Protein AF-A0A8T3YE04-F1 (afdb_monomer_lite)

Foldseek 3Di:
DFEDQFQVVQLVVVCVQVQVDLQVADPPDGDRDGDDSVNSVVLCALAHVDVGGYLVSLQSSVVVCCVVPVDPDDDDDDDPRDPDPVRSVNRVCSVPPPRPVPNVVPD

pLDDT: mean 92.93, std 6.72, range [53.25, 98.31]

Secondary structure (DSSP, 8-state):
-EE-SSHHHHHHHHHHHHHHHHHH-BTTTB------HHHHHHHHSTTSS--EE-HHHHHHHHHHHHHHHT-S-------SS---HHHHHHHHHIIIIIIHHHHHTT-

Sequence (107 aa):
GHLADDGQAAKDEYYEMYAGQMRKGLRNRFPPHEITRPAFDHEAGPHGAIFAGDAKAAIAKILYQKKLLGLDRIMLQLDWIGLPYRKLKRSVEILGMEVAPAVRNGA

Structure (mmCIF, N/CA/C/O backbone):
data_AF-A0A8T3YE04-F1
#
_entry.id   AF-A0A8T3YE04-F1
#
loop_
_atom_site.group_PDB
_atom_site.id
_atom_site.type_symbol
_atom_site.label_atom_id
_atom_site.label_alt_id
_atom_site.label_comp_id
_atom_site.label_asym_id
_atom_site.label_entity_id
_atom_site.label_seq_id
_atom_site.pdbx_PDB_ins_code
_atom_site.Cartn_x
_atom_site.Cartn_y
_atom_site.Cartn_z
_atom_site.occupancy
_atom_site.B_iso_or_equiv
_atom_site.auth_seq_id
_atom_site.auth_comp_id
_atom_site.auth_asym_id
_atom_site.auth_atom_id
_atom_site.pdbx_PDB_model_num
ATOM 1 N N . GLY A 1 1 ? 1.211 -6.549 -2.433 1.00 92.69 1 GLY A N 1
ATOM 2 C CA . GLY A 1 1 ? 1.533 -5.426 -1.543 1.00 92.69 1 GLY A CA 1
ATOM 3 C C . GLY A 1 1 ? 2.708 -5.774 -0.661 1.00 92.69 1 GLY A C 1
ATOM 4 O O . GLY A 1 1 ? 3.038 -6.953 -0.544 1.00 92.69 1 GLY A O 1
ATOM 5 N N . HIS A 1 2 ? 3.315 -4.755 -0.064 1.00 95.94 2 HIS A N 1
ATOM 6 C CA . HIS A 1 2 ? 4.458 -4.860 0.845 1.00 95.94 2 HIS A CA 1
ATOM 7 C C . HIS A 1 2 ? 4.356 -3.763 1.904 1.00 95.94 2 HIS A C 1
ATOM 9 O O . HIS A 1 2 ? 4.257 -2.589 1.560 1.00 95.94 2 HIS A O 1
ATOM 15 N N . LEU A 1 3 ? 4.336 -4.142 3.178 1.00 97.12 3 LEU A N 1
ATOM 16 C CA . LEU A 1 3 ? 4.349 -3.194 4.290 1.00 97.12 3 LEU A CA 1
ATOM 17 C C . LEU A 1 3 ? 5.661 -3.327 5.059 1.00 97.12 3 LEU A C 1
ATOM 19 O O . LEU A 1 3 ? 6.092 -4.449 5.345 1.00 97.12 3 LEU A O 1
ATOM 23 N N . ALA A 1 4 ? 6.270 -2.200 5.408 1.00 97.38 4 ALA A N 1
ATOM 24 C CA . ALA A 1 4 ? 7.482 -2.150 6.219 1.00 97.38 4 ALA A CA 1
ATOM 25 C C . ALA A 1 4 ? 7.452 -0.947 7.169 1.00 97.38 4 ALA A C 1
ATOM 27 O O . ALA A 1 4 ? 6.599 -0.073 7.043 1.00 97.38 4 ALA A O 1
ATOM 28 N N . ASP A 1 5 ? 8.390 -0.914 8.112 1.00 97.88 5 ASP A N 1
ATOM 29 C CA . ASP A 1 5 ? 8.507 0.169 9.095 1.00 97.88 5 ASP A CA 1
ATOM 30 C C . ASP A 1 5 ? 8.845 1.516 8.440 1.00 97.88 5 ASP A C 1
ATOM 32 O O . ASP A 1 5 ? 8.334 2.558 8.840 1.00 97.88 5 ASP A O 1
ATOM 36 N N . ASP A 1 6 ? 9.664 1.479 7.387 1.00 97.94 6 ASP A N 1
ATOM 37 C CA . ASP A 1 6 ? 9.916 2.611 6.504 1.00 97.94 6 ASP A CA 1
ATOM 38 C C . ASP A 1 6 ? 9.056 2.469 5.241 1.00 97.94 6 ASP A C 1
ATOM 40 O O . ASP A 1 6 ? 9.250 1.573 4.410 1.00 97.94 6 ASP A O 1
ATOM 44 N N . GLY A 1 7 ? 8.088 3.374 5.094 1.00 96.94 7 GLY A N 1
ATOM 45 C CA . GLY A 1 7 ? 7.161 3.355 3.971 1.00 96.94 7 GLY A CA 1
ATOM 46 C C . GLY A 1 7 ? 7.803 3.680 2.623 1.00 96.94 7 GLY A C 1
ATOM 47 O O . GLY A 1 7 ? 7.305 3.211 1.597 1.00 96.94 7 GLY A O 1
ATOM 48 N N . GLN A 1 8 ? 8.892 4.451 2.593 1.00 97.06 8 GLN A N 1
ATOM 49 C CA . GLN A 1 8 ? 9.617 4.727 1.356 1.00 97.06 8 GLN A CA 1
ATOM 50 C C . GLN A 1 8 ? 10.415 3.493 0.932 1.00 97.06 8 GLN A C 1
ATOM 52 O O . GLN A 1 8 ? 10.286 3.055 -0.212 1.00 97.06 8 GLN A O 1
ATOM 57 N N . ALA A 1 9 ? 11.115 2.857 1.875 1.00 95.56 9 ALA A N 1
ATOM 58 C CA . ALA A 1 9 ? 11.808 1.598 1.615 1.00 95.56 9 ALA A CA 1
ATOM 59 C C . ALA A 1 9 ? 10.836 0.507 1.129 1.00 95.56 9 ALA A C 1
ATOM 61 O O . ALA A 1 9 ? 11.123 -0.192 0.159 1.00 95.56 9 ALA A O 1
ATOM 62 N N . ALA A 1 10 ? 9.640 0.402 1.726 1.00 95.94 10 ALA A N 1
ATOM 63 C CA . ALA A 1 10 ? 8.610 -0.534 1.269 1.00 95.94 10 ALA A CA 1
ATOM 64 C C . ALA A 1 10 ? 8.227 -0.317 -0.208 1.00 95.94 10 ALA A C 1
ATOM 66 O O . ALA A 1 10 ? 8.037 -1.278 -0.956 1.00 95.94 10 ALA A O 1
ATOM 67 N N . LYS A 1 11 ? 8.111 0.942 -0.645 1.00 96.50 11 LYS A N 1
ATOM 68 C CA . LYS A 1 11 ? 7.786 1.285 -2.037 1.00 96.50 11 LYS A CA 1
ATOM 69 C C . LYS A 1 11 ? 8.933 0.974 -2.984 1.00 96.50 11 LYS A C 1
ATOM 71 O O . LYS A 1 11 ? 8.682 0.382 -4.030 1.00 96.50 11 LYS A O 1
ATOM 76 N N . ASP A 1 12 ? 10.157 1.341 -2.617 1.00 95.31 12 ASP A N 1
ATOM 77 C CA . ASP A 1 12 ? 11.348 1.111 -3.438 1.00 95.31 12 ASP A CA 1
ATOM 78 C C . ASP A 1 12 ? 11.552 -0.388 -3.690 1.00 95.31 12 ASP A C 1
ATOM 80 O O . ASP A 1 12 ? 11.622 -0.832 -4.837 1.00 95.31 12 ASP A O 1
ATOM 84 N N . GLU A 1 13 ? 11.518 -1.183 -2.621 1.00 92.62 13 GLU A N 1
ATOM 85 C CA . GLU A 1 13 ? 11.667 -2.637 -2.681 1.00 92.62 13 GLU A CA 1
ATOM 86 C C . GLU A 1 13 ? 10.554 -3.302 -3.497 1.00 92.62 13 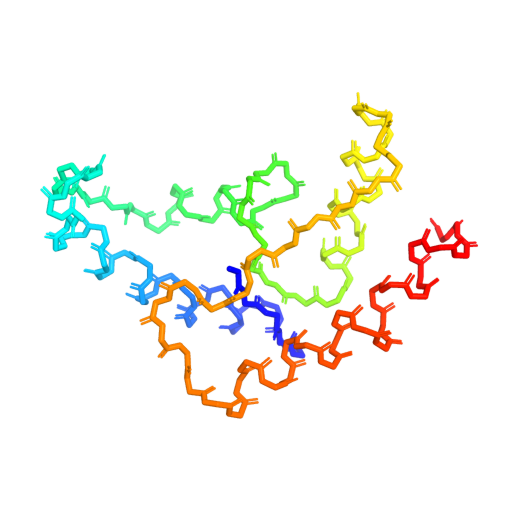GLU A C 1
ATOM 88 O O . GLU A 1 13 ? 10.803 -4.210 -4.294 1.00 92.62 13 GLU A O 1
ATOM 93 N N . TYR A 1 14 ? 9.306 -2.861 -3.307 1.00 94.56 14 TYR A N 1
ATOM 94 C CA . TYR A 1 14 ? 8.178 -3.440 -4.025 1.00 94.56 14 TYR A CA 1
ATOM 95 C C . TYR A 1 14 ? 8.177 -3.037 -5.503 1.00 94.56 14 TYR A C 1
ATOM 97 O O . TYR A 1 14 ? 7.830 -3.869 -6.341 1.00 94.56 14 TYR A O 1
ATOM 105 N N . TYR A 1 15 ? 8.597 -1.813 -5.844 1.00 94.69 15 TYR A N 1
ATOM 106 C CA . TYR A 1 15 ? 8.680 -1.341 -7.227 1.00 94.69 15 TYR A CA 1
ATOM 107 C C . TYR A 1 15 ? 9.648 -2.178 -8.059 1.00 94.69 15 TYR A C 1
ATOM 109 O O . TYR A 1 15 ? 9.267 -2.636 -9.137 1.00 94.69 15 TYR A O 1
ATOM 117 N N . GLU A 1 16 ? 10.870 -2.410 -7.570 1.00 90.50 16 GLU A N 1
ATOM 118 C CA . GLU A 1 16 ? 11.882 -3.172 -8.313 1.00 90.50 16 GLU A CA 1
ATOM 119 C C . GLU A 1 16 ? 11.367 -4.563 -8.691 1.00 90.50 16 GLU A C 1
ATOM 121 O O . GLU A 1 16 ? 11.436 -4.988 -9.850 1.00 90.50 16 GLU A O 1
ATOM 126 N N . MET A 1 17 ? 10.767 -5.243 -7.716 1.00 89.38 17 MET A N 1
ATOM 127 C CA . MET A 1 17 ? 10.173 -6.559 -7.903 1.00 89.38 17 MET A CA 1
ATOM 128 C C . MET A 1 17 ? 8.956 -6.492 -8.839 1.00 89.38 17 MET A C 1
ATOM 130 O O . MET A 1 17 ? 8.842 -7.292 -9.770 1.00 89.38 17 MET A O 1
ATOM 134 N N . TYR A 1 18 ? 8.056 -5.528 -8.635 1.00 91.38 18 TYR A N 1
ATOM 135 C CA . TYR A 1 18 ? 6.803 -5.405 -9.384 1.00 91.38 18 TYR A CA 1
ATOM 136 C C . TYR A 1 18 ? 7.043 -5.078 -10.855 1.00 91.38 18 TYR A C 1
ATOM 138 O O . TYR A 1 18 ? 6.557 -5.792 -11.735 1.00 91.38 18 TYR A O 1
ATOM 146 N N . ALA A 1 19 ? 7.850 -4.055 -11.133 1.00 92.19 19 ALA A N 1
ATOM 147 C CA . ALA A 1 19 ? 8.220 -3.678 -12.490 1.00 92.19 19 ALA A CA 1
ATOM 148 C C . ALA A 1 19 ? 8.989 -4.810 -13.186 1.00 92.19 19 ALA A C 1
ATOM 150 O O . ALA A 1 19 ? 8.737 -5.098 -14.356 1.00 92.19 19 ALA A O 1
ATOM 151 N N . GLY A 1 20 ? 9.873 -5.511 -12.464 1.00 90.94 20 GLY A N 1
ATOM 152 C CA . GLY A 1 20 ? 10.573 -6.688 -12.976 1.00 90.94 20 GLY A CA 1
ATOM 153 C C . GLY A 1 20 ? 9.627 -7.802 -13.434 1.00 90.94 20 GLY A C 1
ATOM 154 O O . GLY A 1 20 ? 9.836 -8.385 -14.498 1.00 90.94 20 GLY A O 1
ATOM 155 N N . GLN A 1 21 ? 8.558 -8.078 -12.682 1.00 89.69 21 GLN A N 1
ATOM 156 C CA . GLN A 1 21 ? 7.564 -9.078 -13.085 1.00 89.69 21 GLN A CA 1
ATOM 157 C C 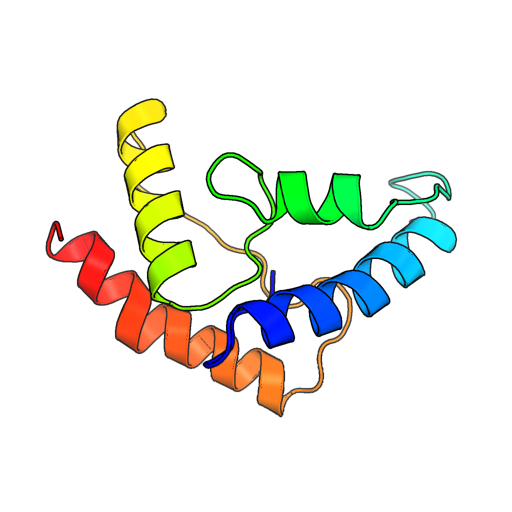. GLN A 1 21 ? 6.659 -8.601 -14.221 1.00 89.69 21 GLN A C 1
ATOM 159 O O . GLN A 1 21 ? 6.354 -9.393 -15.109 1.00 89.69 21 GLN A O 1
ATOM 164 N N . MET A 1 22 ? 6.261 -7.326 -14.248 1.00 91.25 22 MET A N 1
ATOM 165 C CA . MET A 1 22 ? 5.463 -6.773 -15.357 1.00 91.25 22 MET A CA 1
ATOM 166 C C . MET A 1 22 ? 6.226 -6.772 -16.676 1.00 91.25 22 MET A C 1
ATOM 168 O O . MET A 1 22 ? 5.656 -7.151 -17.698 1.00 91.25 22 MET A O 1
ATOM 172 N N . ARG A 1 23 ? 7.540 -6.521 -16.646 1.00 92.50 23 ARG A N 1
ATOM 173 C CA . ARG A 1 23 ? 8.411 -6.668 -17.823 1.00 92.50 23 ARG A CA 1
ATOM 174 C C . ARG A 1 23 ? 8.507 -8.102 -18.337 1.00 92.50 23 ARG A C 1
ATOM 176 O O . ARG A 1 23 ? 8.679 -8.295 -19.532 1.00 92.50 23 ARG A O 1
ATOM 183 N N . LYS A 1 24 ? 8.408 -9.112 -17.469 1.00 89.44 24 LYS A N 1
ATOM 184 C CA . LYS A 1 24 ? 8.363 -10.525 -17.896 1.00 89.44 24 LYS A CA 1
ATOM 185 C C . LYS A 1 24 ? 6.988 -10.922 -18.436 1.00 89.44 24 LYS A C 1
ATOM 187 O O . LYS A 1 24 ? 6.886 -11.881 -19.196 1.00 89.44 24 LYS A O 1
ATOM 192 N N . GLY A 1 25 ? 5.945 -10.195 -18.040 1.00 86.50 25 GLY A N 1
ATOM 193 C CA . GLY A 1 25 ? 4.561 -10.572 -18.279 1.00 86.50 25 GLY A CA 1
ATOM 194 C C . GLY A 1 25 ? 4.138 -11.790 -17.456 1.00 86.50 25 GLY A C 1
ATOM 195 O O . GLY A 1 25 ? 4.934 -12.492 -16.830 1.00 86.50 25 GLY A O 1
ATOM 196 N N . LEU A 1 26 ? 2.837 -12.055 -17.464 1.00 82.75 26 LEU A N 1
ATOM 197 C CA . LEU A 1 26 ? 2.241 -13.237 -16.857 1.00 82.75 26 LEU A CA 1
ATOM 198 C C . LEU A 1 26 ? 1.627 -14.061 -17.972 1.00 82.75 26 LEU A C 1
ATOM 200 O O . LEU A 1 26 ? 0.607 -13.664 -18.530 1.00 82.75 26 LEU A O 1
ATOM 204 N N . ARG A 1 27 ? 2.251 -15.211 -18.256 1.00 75.81 27 ARG A N 1
ATOM 205 C CA . ARG A 1 27 ? 1.999 -16.097 -19.407 1.00 75.81 27 ARG A CA 1
ATOM 206 C C . ARG A 1 27 ? 0.537 -16.164 -19.876 1.00 75.81 27 ARG A C 1
ATOM 208 O O . ARG A 1 27 ? 0.298 -16.093 -21.071 1.00 75.81 27 ARG A O 1
ATOM 215 N N . ASN A 1 28 ? -0.420 -16.277 -18.949 1.00 78.00 28 ASN A N 1
ATOM 216 C CA . ASN A 1 28 ? -1.850 -16.441 -19.252 1.00 78.00 28 ASN A CA 1
ATOM 217 C C . ASN A 1 28 ? -2.740 -15.298 -18.722 1.00 78.00 28 ASN A C 1
ATOM 219 O O . ASN A 1 28 ? -3.944 -15.494 -18.574 1.00 78.00 28 ASN A O 1
ATOM 223 N N . ARG A 1 29 ? -2.176 -14.146 -18.338 1.00 78.31 29 ARG A N 1
ATOM 224 C CA . ARG A 1 29 ? -2.948 -13.085 -17.666 1.00 78.31 29 ARG A CA 1
ATOM 225 C C . ARG A 1 29 ? -2.662 -11.682 -18.180 1.00 78.31 29 ARG A C 1
ATOM 227 O O . ARG A 1 29 ? -3.610 -10.950 -18.426 1.00 78.31 29 ARG A O 1
ATOM 234 N N . PHE A 1 30 ? -1.391 -11.321 -18.359 1.00 81.25 30 PHE A N 1
ATOM 235 C CA . PHE A 1 30 ? -1.008 -9.983 -18.814 1.00 81.25 30 PHE A CA 1
ATOM 236 C C . PHE A 1 30 ? 0.202 -10.056 -19.747 1.00 81.25 30 PHE A C 1
ATOM 238 O O . PHE A 1 30 ? 1.182 -10.725 -19.395 1.00 81.25 30 PHE A O 1
ATOM 245 N N . PRO A 1 31 ? 0.176 -9.365 -20.901 1.00 89.88 31 PRO A N 1
ATOM 246 C CA . PRO A 1 31 ? 1.357 -9.254 -21.740 1.00 89.88 31 PRO A CA 1
ATOM 247 C C . PRO A 1 31 ? 2.468 -8.480 -21.004 1.00 89.88 31 PRO A C 1
ATOM 249 O O . PRO A 1 31 ? 2.170 -7.653 -20.130 1.00 89.88 31 PRO A O 1
ATOM 252 N N . PRO A 1 32 ? 3.742 -8.732 -21.348 1.00 92.19 32 PRO A N 1
ATOM 253 C CA . PRO A 1 32 ? 4.862 -7.912 -20.905 1.00 92.19 32 PRO A CA 1
ATOM 254 C C . PRO A 1 32 ? 4.604 -6.424 -21.145 1.00 92.19 32 PRO A C 1
ATOM 256 O O . PRO A 1 32 ? 4.236 -6.031 -22.251 1.00 92.19 32 PRO A O 1
ATOM 259 N N . HIS A 1 33 ? 4.803 -5.597 -20.125 1.00 90.62 33 HIS A N 1
ATOM 260 C CA . HIS A 1 33 ? 4.737 -4.144 -20.260 1.00 90.62 33 HIS A CA 1
ATOM 261 C C . HIS A 1 33 ? 5.615 -3.465 -19.211 1.00 90.62 33 HIS A C 1
ATOM 263 O O . HIS A 1 33 ? 5.928 -4.029 -18.159 1.00 90.62 33 HIS A O 1
ATOM 269 N N . GLU A 1 34 ? 6.039 -2.244 -19.517 1.00 93.88 34 GLU A N 1
ATOM 270 C CA . GLU A 1 34 ? 6.844 -1.445 -18.607 1.00 93.88 34 GLU A CA 1
ATOM 271 C C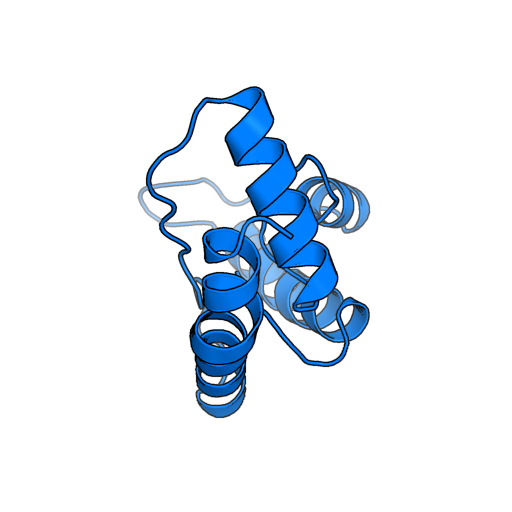 . GLU A 1 34 ? 5.959 -0.654 -17.643 1.00 93.88 34 GLU A C 1
ATOM 273 O O . GLU A 1 34 ? 5.009 0.016 -18.045 1.00 93.88 34 GLU A O 1
ATOM 278 N N . ILE A 1 35 ? 6.305 -0.718 -16.359 1.00 94.50 35 ILE A N 1
ATOM 279 C CA . ILE A 1 35 ? 5.736 0.137 -15.323 1.00 94.50 35 ILE A CA 1
ATOM 280 C C . ILE A 1 35 ? 6.796 1.164 -14.965 1.00 94.50 35 ILE A C 1
ATOM 282 O O . ILE A 1 35 ? 7.855 0.809 -14.447 1.00 94.50 35 ILE A O 1
ATOM 286 N N . THR A 1 36 ? 6.516 2.433 -15.249 1.00 96.62 36 THR A N 1
ATOM 287 C CA . THR A 1 36 ? 7.406 3.523 -14.854 1.00 96.62 36 THR A CA 1
ATOM 288 C C . THR A 1 36 ? 7.308 3.762 -13.352 1.00 96.62 36 THR A C 1
ATOM 290 O O . THR A 1 36 ? 6.271 3.515 -12.726 1.00 96.62 36 THR A O 1
ATOM 293 N N . ARG A 1 37 ? 8.382 4.292 -12.764 1.00 96.31 37 ARG A N 1
ATOM 294 C CA . ARG A 1 37 ? 8.410 4.622 -11.339 1.00 96.31 37 ARG A CA 1
ATOM 295 C C . ARG A 1 37 ? 7.282 5.587 -10.931 1.00 96.31 37 ARG A C 1
ATOM 297 O O . ARG A 1 37 ? 6.572 5.258 -9.986 1.00 96.31 37 ARG A O 1
ATOM 304 N N . PRO A 1 38 ? 7.015 6.690 -11.662 1.00 98.00 38 PRO A N 1
ATOM 305 C CA . PRO A 1 38 ? 5.908 7.585 -11.324 1.00 98.00 38 PRO A CA 1
ATOM 306 C C . PRO A 1 38 ? 4.527 6.922 -11.404 1.00 98.00 38 PRO A C 1
ATOM 308 O O . PRO A 1 38 ? 3.669 7.207 -10.572 1.00 98.00 38 PRO A O 1
ATOM 311 N N . ALA A 1 39 ? 4.302 6.023 -12.372 1.00 96.94 39 ALA A N 1
ATOM 312 C CA . ALA A 1 39 ? 3.038 5.292 -12.471 1.00 96.94 39 ALA A CA 1
ATOM 313 C C . ALA A 1 39 ? 2.841 4.360 -11.267 1.00 96.94 39 ALA A C 1
ATOM 315 O O . ALA A 1 39 ? 1.765 4.319 -10.676 1.00 96.94 39 ALA A O 1
ATOM 316 N N . PHE A 1 40 ? 3.900 3.661 -10.854 1.00 96.88 40 PHE A N 1
ATOM 317 C CA . PHE A 1 40 ? 3.871 2.867 -9.631 1.00 96.88 40 PHE A CA 1
ATOM 318 C C . PHE A 1 40 ? 3.634 3.728 -8.385 1.00 96.88 40 PHE A C 1
ATOM 320 O O . PHE A 1 40 ? 2.803 3.367 -7.557 1.00 96.88 40 PHE A O 1
ATOM 327 N N . ASP A 1 41 ? 4.331 4.857 -8.242 1.00 97.38 41 ASP A N 1
ATOM 328 C CA . ASP A 1 41 ? 4.188 5.733 -7.074 1.00 97.38 41 ASP A CA 1
ATOM 329 C C . ASP A 1 41 ? 2.779 6.335 -6.982 1.00 97.38 41 ASP A C 1
ATOM 331 O O . ASP A 1 41 ? 2.256 6.493 -5.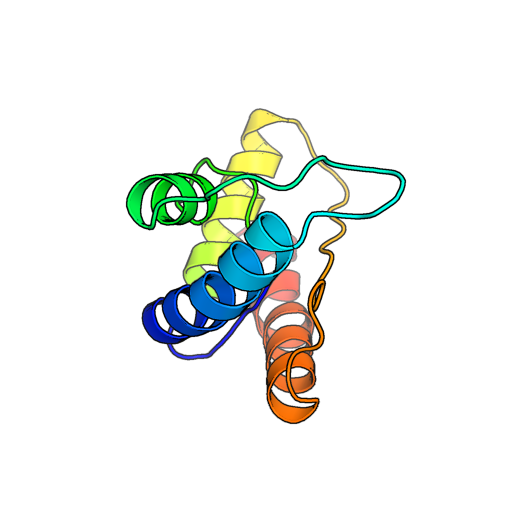878 1.00 97.38 41 ASP A O 1
ATOM 335 N N . HIS A 1 42 ? 2.138 6.613 -8.122 1.00 97.75 42 HIS A N 1
ATOM 336 C CA . HIS A 1 42 ? 0.726 6.992 -8.177 1.00 97.75 42 HIS A CA 1
ATOM 337 C C . HIS A 1 42 ? -0.162 5.879 -7.602 1.00 97.75 42 HIS A C 1
ATOM 339 O O . HIS A 1 42 ? -0.965 6.126 -6.700 1.00 97.75 42 HIS A O 1
ATOM 345 N N . GLU A 1 43 ? 0.022 4.639 -8.065 1.00 96.69 43 GLU A N 1
ATOM 346 C CA . GLU A 1 43 ? -0.743 3.479 -7.596 1.00 96.69 43 GLU A CA 1
ATOM 347 C C . GLU A 1 43 ? -0.469 3.130 -6.121 1.00 96.69 43 GLU A C 1
ATOM 349 O O . GLU A 1 43 ? -1.367 2.721 -5.378 1.00 96.69 43 GLU A O 1
ATOM 354 N N . ALA A 1 44 ? 0.767 3.321 -5.662 1.00 96.88 44 ALA A N 1
ATOM 355 C CA . ALA A 1 44 ? 1.166 3.169 -4.265 1.00 96.88 44 ALA A CA 1
ATOM 356 C C . ALA A 1 44 ? 0.757 4.376 -3.396 1.00 96.88 44 ALA A C 1
ATOM 358 O O . ALA A 1 44 ? 0.799 4.304 -2.166 1.00 96.88 44 ALA A O 1
ATOM 359 N N . GLY A 1 45 ? 0.334 5.481 -4.013 1.00 97.12 45 GLY A N 1
ATOM 360 C CA . GLY A 1 45 ? -0.123 6.701 -3.356 1.00 97.12 45 GLY A CA 1
ATOM 361 C C . GLY A 1 45 ? -1.512 6.565 -2.722 1.00 97.12 45 GLY A C 1
ATOM 362 O O . GLY A 1 45 ? -2.175 5.549 -2.912 1.00 97.12 45 GLY A O 1
ATOM 363 N N . PRO A 1 46 ? -1.995 7.575 -1.975 1.00 96.44 46 PRO A N 1
ATOM 364 C CA . PRO A 1 46 ? -3.203 7.488 -1.140 1.00 96.44 46 PRO A CA 1
ATOM 365 C C . PRO A 1 46 ? -4.484 7.011 -1.842 1.00 96.44 46 PRO A C 1
ATOM 367 O O . PRO A 1 46 ? -5.343 6.417 -1.194 1.00 96.44 46 PRO A O 1
ATOM 370 N N . HIS A 1 47 ? -4.602 7.239 -3.151 1.00 95.75 47 HIS A N 1
ATOM 371 C CA . HIS A 1 47 ? -5.807 6.940 -3.934 1.00 95.75 47 HIS A CA 1
ATOM 372 C C . HIS A 1 47 ? -5.657 5.749 -4.890 1.00 95.75 47 HIS A C 1
ATOM 374 O O . HIS A 1 47 ? -6.641 5.340 -5.498 1.00 95.75 47 HIS A O 1
ATOM 380 N N . GLY A 1 48 ? -4.456 5.182 -5.013 1.00 95.50 48 GLY A N 1
ATOM 381 C CA . GLY A 1 48 ? -4.187 4.067 -5.918 1.00 95.50 48 GLY A CA 1
ATOM 382 C C . GLY A 1 48 ? -4.447 2.687 -5.307 1.00 95.50 48 GLY A C 1
ATOM 383 O O . GLY A 1 48 ? -4.678 2.548 -4.098 1.00 95.50 48 GLY A O 1
ATOM 384 N N . ALA A 1 49 ? -4.370 1.641 -6.132 1.00 93.25 49 ALA A N 1
ATOM 385 C CA . ALA A 1 49 ? -4.733 0.277 -5.737 1.00 93.25 49 ALA A CA 1
ATOM 386 C C . ALA A 1 49 ? -3.611 -0.493 -5.015 1.00 93.25 49 ALA A C 1
ATOM 388 O O . ALA A 1 49 ? -3.873 -1.476 -4.315 1.00 93.25 49 ALA A O 1
ATOM 389 N N . ILE A 1 50 ? -2.353 -0.071 -5.159 1.00 95.19 50 ILE A N 1
ATOM 390 C CA . ILE A 1 50 ? -1.209 -0.793 -4.599 1.00 95.19 50 ILE A CA 1
ATOM 391 C C . ILE A 1 50 ? -1.020 -0.425 -3.126 1.00 95.19 50 ILE A C 1
ATOM 393 O O . ILE A 1 50 ? -0.823 0.730 -2.752 1.00 95.19 50 ILE A O 1
ATOM 397 N N . PHE A 1 51 ? -1.028 -1.440 -2.265 1.00 96.00 51 PHE A N 1
ATOM 398 C CA . PHE A 1 51 ? -0.623 -1.307 -0.867 1.00 96.00 51 PHE A CA 1
ATOM 399 C C . PHE A 1 51 ? 0.885 -1.538 -0.746 1.00 96.00 51 PHE A C 1
ATOM 401 O O . PHE A 1 51 ? 1.332 -2.681 -0.619 1.00 96.00 51 PHE A O 1
ATOM 408 N N . ALA A 1 52 ? 1.651 -0.449 -0.834 1.00 96.88 52 ALA A N 1
ATOM 409 C CA . ALA A 1 52 ? 3.083 -0.406 -0.555 1.00 96.88 52 ALA A CA 1
ATOM 410 C C . ALA A 1 52 ? 3.407 0.828 0.303 1.00 96.88 52 ALA A C 1
ATOM 412 O O . ALA A 1 52 ? 3.150 1.955 -0.127 1.00 96.88 52 ALA A O 1
ATOM 413 N N . GLY A 1 53 ? 3.911 0.626 1.522 1.00 97.50 53 GLY A N 1
ATOM 414 C CA . GLY A 1 53 ? 4.145 1.718 2.471 1.00 97.50 53 GLY A CA 1
ATOM 415 C C . GLY A 1 53 ? 4.242 1.268 3.927 1.00 97.50 53 GLY A C 1
ATOM 416 O O . GLY A 1 53 ? 4.419 0.086 4.211 1.00 97.50 53 GLY A O 1
ATOM 417 N N . ASP A 1 54 ? 4.112 2.228 4.839 1.00 98.31 54 ASP A N 1
ATOM 418 C CA . ASP A 1 54 ? 4.071 1.987 6.281 1.00 98.31 54 ASP A CA 1
ATOM 419 C C . ASP A 1 54 ? 2.636 1.739 6.784 1.00 98.31 54 ASP A C 1
ATOM 421 O O . ASP A 1 54 ? 1.651 1.813 6.033 1.00 98.31 54 ASP A O 1
ATOM 425 N N . ALA A 1 55 ? 2.508 1.441 8.079 1.00 98.12 55 ALA A N 1
ATOM 426 C CA . ALA A 1 55 ? 1.214 1.225 8.720 1.00 98.12 55 ALA A CA 1
ATOM 427 C C . ALA A 1 55 ? 0.288 2.442 8.569 1.00 98.12 55 ALA A C 1
ATOM 429 O O . ALA A 1 55 ? -0.892 2.294 8.248 1.00 98.12 55 ALA A O 1
ATOM 430 N N . LYS A 1 56 ? 0.825 3.656 8.747 1.00 97.94 56 LYS A N 1
ATOM 431 C CA . LYS A 1 56 ? 0.065 4.910 8.686 1.00 97.94 56 LYS A CA 1
ATOM 432 C C . LYS A 1 56 ? -0.550 5.129 7.303 1.00 97.94 56 LYS A C 1
ATOM 434 O O . LYS A 1 56 ? -1.738 5.439 7.201 1.00 97.94 56 LYS A O 1
ATOM 439 N N . ALA A 1 57 ? 0.230 4.941 6.242 1.00 97.81 57 ALA A N 1
ATOM 440 C CA . ALA A 1 57 ? -0.232 5.057 4.866 1.00 97.81 57 ALA A CA 1
ATOM 441 C C . ALA A 1 57 ? -1.292 3.997 4.539 1.00 97.81 57 ALA A C 1
ATOM 443 O O . ALA A 1 57 ? -2.302 4.315 3.904 1.00 97.81 57 ALA A O 1
ATOM 444 N N . ALA A 1 58 ? -1.103 2.758 5.005 1.00 97.50 58 ALA A N 1
ATOM 445 C CA . ALA A 1 58 ? -2.081 1.690 4.825 1.00 97.50 58 ALA A CA 1
ATOM 446 C C . ALA A 1 58 ? -3.409 2.010 5.529 1.00 97.50 58 ALA A C 1
ATOM 448 O O . ALA A 1 58 ? -4.459 1.926 4.894 1.00 97.50 58 ALA A O 1
ATOM 449 N N . ILE A 1 59 ? -3.377 2.440 6.795 1.00 97.44 59 ILE A N 1
ATOM 450 C CA . ILE A 1 59 ? -4.573 2.829 7.563 1.00 97.44 59 ILE A CA 1
ATOM 451 C C . ILE A 1 59 ? -5.329 3.947 6.843 1.00 97.44 59 ILE A C 1
ATOM 453 O O . ILE A 1 59 ? -6.519 3.800 6.566 1.00 97.44 59 ILE A O 1
ATOM 457 N N . ALA A 1 60 ? -4.637 5.029 6.473 1.00 96.94 60 ALA A N 1
ATOM 458 C CA . ALA A 1 60 ? -5.254 6.165 5.794 1.00 96.94 60 ALA A CA 1
ATOM 459 C C . ALA A 1 60 ? -5.925 5.752 4.472 1.00 96.94 60 ALA A C 1
ATOM 461 O O . ALA A 1 60 ? -7.061 6.145 4.204 1.00 96.94 60 ALA A O 1
ATOM 462 N N . LYS A 1 61 ? -5.258 4.907 3.673 1.00 97.19 61 LYS A N 1
ATOM 463 C CA . LYS A 1 61 ? -5.812 4.383 2.418 1.00 97.19 61 LYS A CA 1
ATOM 464 C C . LYS A 1 61 ? -7.047 3.506 2.659 1.00 97.19 61 LYS A C 1
ATOM 466 O O . LYS A 1 61 ? -8.042 3.667 1.955 1.00 97.19 61 LYS A O 1
ATOM 471 N N . ILE A 1 62 ? -7.023 2.621 3.659 1.00 96.38 62 ILE A N 1
ATOM 472 C CA . ILE A 1 62 ? -8.168 1.756 3.994 1.00 96.38 62 ILE A CA 1
ATOM 473 C C . ILE A 1 62 ? -9.362 2.588 4.455 1.00 96.38 62 ILE A C 1
ATOM 475 O O . ILE A 1 62 ? -10.474 2.356 3.990 1.00 96.38 62 ILE A O 1
ATOM 479 N N . LEU A 1 63 ? -9.150 3.565 5.337 1.00 95.19 63 LEU A N 1
ATOM 480 C CA . LEU A 1 63 ? -10.220 4.435 5.829 1.00 95.19 63 LEU A CA 1
ATOM 481 C C . LEU A 1 63 ? -10.809 5.292 4.704 1.00 95.19 63 LEU A C 1
ATOM 483 O O . LEU A 1 63 ? -12.030 5.419 4.603 1.00 95.19 63 LEU A O 1
ATOM 487 N N . TYR A 1 64 ? -9.961 5.808 3.809 1.00 95.12 64 TYR A N 1
ATOM 488 C CA . TYR A 1 64 ? -10.406 6.501 2.603 1.00 95.12 64 TYR A CA 1
ATOM 489 C C . TYR A 1 64 ? -11.287 5.599 1.726 1.00 95.12 64 TYR A C 1
ATOM 491 O O . TYR A 1 64 ? -12.410 5.974 1.394 1.00 95.12 64 TYR A O 1
ATOM 499 N N . GLN A 1 65 ? -10.821 4.388 1.404 1.00 94.56 65 GLN A N 1
ATOM 500 C CA . GLN A 1 65 ? -11.567 3.430 0.581 1.00 94.56 65 GLN A CA 1
ATOM 501 C C . GLN A 1 65 ? -12.860 2.964 1.261 1.00 94.56 65 GLN A C 1
ATOM 503 O O . GLN A 1 65 ? -13.890 2.851 0.602 1.00 94.56 65 GLN A O 1
ATOM 508 N N . LYS A 1 66 ? -12.846 2.756 2.582 1.00 94.25 66 LYS A N 1
ATOM 509 C CA . LYS A 1 66 ? -14.038 2.432 3.372 1.00 94.25 66 LYS A CA 1
ATOM 510 C C . LYS A 1 66 ? -15.079 3.545 3.283 1.00 94.25 66 LYS A C 1
ATOM 512 O O . LYS A 1 66 ? -16.241 3.247 3.035 1.00 94.25 66 LYS A O 1
ATOM 517 N N . LYS A 1 67 ? -14.670 4.809 3.441 1.00 93.62 67 LYS A N 1
ATOM 518 C CA . LYS A 1 67 ? -15.566 5.969 3.315 1.00 93.62 67 LYS A CA 1
ATOM 519 C C . LYS A 1 67 ? -16.108 6.124 1.893 1.00 93.62 67 LYS A C 1
ATOM 521 O O . LYS A 1 67 ? -17.276 6.453 1.728 1.00 93.62 67 LYS A O 1
ATOM 526 N N . LEU A 1 68 ? -15.265 5.905 0.885 1.00 95.25 68 LEU A N 1
ATOM 527 C CA . LEU A 1 68 ? -15.626 6.083 -0.520 1.00 95.25 68 LEU A CA 1
ATOM 528 C C . LEU A 1 68 ? -16.562 4.982 -1.038 1.00 95.25 68 LEU A C 1
ATOM 530 O O . LEU A 1 68 ? -17.468 5.271 -1.810 1.00 95.25 68 LEU A O 1
ATOM 534 N N . LEU A 1 69 ? -16.324 3.730 -0.638 1.00 94.81 69 LEU A N 1
ATOM 535 C CA . LEU A 1 69 ? -16.961 2.549 -1.230 1.00 94.81 69 LEU A CA 1
ATOM 536 C C . LEU A 1 69 ? -17.900 1.800 -0.271 1.00 94.81 69 LEU A C 1
ATOM 538 O O . LEU A 1 69 ? -18.527 0.831 -0.683 1.00 94.81 69 LEU A O 1
ATOM 542 N N . GLY A 1 70 ? -17.988 2.205 1.001 1.00 94.12 70 GLY A N 1
ATOM 543 C CA . GLY A 1 70 ? -18.826 1.533 2.000 1.00 94.12 70 GLY A CA 1
ATOM 544 C C . GLY A 1 70 ? -18.335 0.126 2.359 1.00 94.12 70 GLY A C 1
ATOM 545 O O . GLY A 1 70 ? -19.136 -0.789 2.496 1.00 94.12 70 GLY A O 1
ATOM 546 N N . LEU A 1 71 ? -17.015 -0.078 2.461 1.00 91.44 71 LEU A N 1
ATOM 547 C CA . LEU A 1 71 ? -16.441 -1.414 2.669 1.00 91.44 71 LEU A CA 1
ATOM 548 C C . LEU A 1 71 ? -16.605 -1.922 4.111 1.00 91.44 71 LEU A C 1
ATOM 550 O O . LEU A 1 71 ? -16.188 -1.272 5.076 1.00 91.44 71 LEU A O 1
ATOM 554 N N . ASP A 1 72 ? -17.066 -3.164 4.239 1.00 90.94 72 ASP A N 1
ATOM 555 C CA . ASP A 1 72 ? -17.103 -3.906 5.511 1.00 90.94 72 ASP A CA 1
ATOM 556 C C . ASP A 1 72 ? -15.990 -4.954 5.636 1.00 90.94 72 ASP A C 1
ATOM 558 O O . ASP A 1 72 ? -15.723 -5.479 6.718 1.00 90.94 72 ASP A O 1
ATOM 562 N N . ARG A 1 73 ? -15.296 -5.248 4.532 1.00 92.56 73 ARG A N 1
ATOM 563 C CA . ARG A 1 73 ? -14.174 -6.188 4.481 1.00 92.56 73 ARG A CA 1
ATOM 564 C C . ARG A 1 73 ? -13.118 -5.703 3.499 1.00 92.56 73 ARG A C 1
ATOM 566 O O . ARG A 1 73 ? -13.445 -5.265 2.402 1.00 92.56 73 ARG A O 1
ATOM 573 N N . ILE A 1 74 ? -11.853 -5.875 3.874 1.00 91.50 74 ILE A N 1
ATOM 574 C CA . ILE A 1 74 ? -10.713 -5.739 2.969 1.00 91.50 74 ILE A CA 1
ATOM 575 C C . ILE A 1 74 ? -9.896 -7.030 2.964 1.00 91.50 74 ILE A C 1
ATOM 577 O O . ILE A 1 74 ? -9.735 -7.683 3.995 1.00 91.50 74 ILE A O 1
ATOM 581 N N . MET A 1 75 ? -9.389 -7.398 1.791 1.00 93.19 75 MET A N 1
ATOM 582 C CA . MET A 1 75 ? -8.439 -8.489 1.608 1.00 93.19 75 MET A CA 1
ATOM 583 C C . MET A 1 75 ? -7.225 -7.933 0.878 1.00 93.19 75 MET A C 1
ATOM 585 O O . MET A 1 75 ? -7.361 -7.356 -0.198 1.00 93.19 75 MET A O 1
ATOM 589 N N . LEU A 1 76 ? -6.043 -8.100 1.465 1.00 91.81 76 LEU A N 1
ATOM 590 C CA . LEU A 1 76 ? -4.798 -7.617 0.887 1.00 91.81 76 LEU A CA 1
ATOM 591 C C . LEU A 1 76 ? -3.959 -8.799 0.426 1.00 91.81 76 LEU A C 1
ATOM 593 O O . LEU A 1 76 ? -3.572 -9.649 1.225 1.00 91.81 76 LEU A O 1
ATOM 597 N N . GLN A 1 77 ? -3.643 -8.825 -0.866 1.00 91.12 77 GLN A N 1
ATOM 598 C CA . GLN A 1 77 ? -2.618 -9.720 -1.376 1.00 91.12 77 GLN A CA 1
ATOM 599 C C . GLN A 1 77 ? -1.249 -9.145 -1.017 1.00 91.12 77 GLN A C 1
ATOM 601 O O . GLN A 1 77 ? -0.770 -8.192 -1.641 1.00 91.12 77 GLN A O 1
ATOM 606 N N . LEU A 1 78 ? -0.627 -9.714 0.009 1.00 89.81 78 LEU A N 1
ATOM 607 C CA . LEU A 1 78 ? 0.774 -9.478 0.331 1.00 89.81 78 LEU A CA 1
ATOM 608 C C . LEU A 1 78 ? 1.628 -10.493 -0.416 1.00 89.81 78 LEU A C 1
ATOM 610 O O . LEU A 1 78 ? 1.194 -11.620 -0.627 1.00 89.81 78 LEU A O 1
ATOM 614 N N . ASP A 1 79 ? 2.809 -10.057 -0.837 1.00 82.44 79 ASP A N 1
ATOM 615 C CA . ASP A 1 79 ? 3.746 -10.886 -1.589 1.00 82.44 79 ASP A CA 1
ATOM 616 C C . ASP A 1 79 ? 3.179 -11.500 -2.885 1.00 82.44 79 ASP A C 1
ATOM 618 O O . ASP A 1 79 ? 2.841 -12.677 -2.982 1.00 82.44 79 ASP A O 1
ATOM 622 N N . TRP A 1 80 ? 3.098 -10.681 -3.931 1.00 79.69 80 TRP A N 1
ATOM 623 C CA . TRP A 1 80 ? 2.732 -11.184 -5.254 1.00 79.69 80 TRP A CA 1
ATOM 624 C C . TRP A 1 80 ? 3.921 -11.748 -6.049 1.00 79.69 80 TRP A C 1
ATOM 626 O O . TRP A 1 80 ? 3.727 -12.451 -7.037 1.00 79.69 80 TRP A O 1
ATOM 636 N N . ILE A 1 81 ? 5.151 -11.410 -5.654 1.00 78.75 81 ILE A N 1
ATOM 637 C CA . ILE A 1 81 ? 6.340 -11.519 -6.515 1.00 78.75 81 ILE A CA 1
ATOM 638 C C . ILE A 1 81 ? 7.420 -12.438 -5.912 1.00 78.75 81 ILE A C 1
ATOM 640 O O . ILE A 1 81 ? 8.384 -12.782 -6.592 1.00 78.75 81 ILE A O 1
ATOM 644 N N . GLY A 1 82 ? 7.257 -12.879 -4.665 1.00 83.31 82 GLY A N 1
ATOM 645 C CA . GLY A 1 82 ? 8.226 -13.684 -3.924 1.00 83.31 82 GLY A C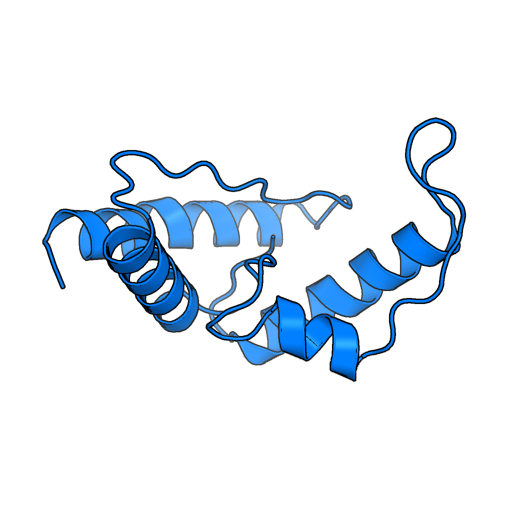A 1
ATOM 646 C C . GLY A 1 82 ? 9.142 -12.842 -3.032 1.00 83.31 82 GLY A C 1
ATOM 647 O O . GLY A 1 82 ? 10.364 -12.936 -3.134 1.00 83.31 82 GLY A O 1
ATOM 648 N N . LEU A 1 83 ? 8.572 -11.994 -2.175 1.00 87.44 83 LEU A N 1
ATOM 649 C CA . LEU A 1 83 ? 9.275 -11.270 -1.120 1.00 87.44 83 LEU A CA 1
ATOM 650 C C . LEU A 1 83 ? 10.038 -12.259 -0.222 1.00 87.44 83 LEU A C 1
ATOM 652 O O . LEU A 1 83 ? 9.515 -13.321 0.127 1.00 87.44 83 LEU A O 1
ATOM 656 N N . PRO A 1 84 ? 11.249 -11.906 0.246 1.00 92.06 84 PRO A N 1
ATOM 657 C CA . PRO A 1 84 ? 11.933 -12.692 1.264 1.00 92.06 84 PRO A CA 1
ATOM 658 C C . PRO A 1 84 ? 11.037 -12.898 2.490 1.00 92.06 84 PRO A C 1
ATOM 660 O O . PRO A 1 84 ? 10.430 -11.943 2.978 1.00 92.06 84 PRO A O 1
ATOM 663 N N . TYR A 1 85 ? 11.017 -14.116 3.043 1.00 93.81 85 TYR A N 1
ATOM 664 C CA . TYR A 1 85 ? 10.124 -14.495 4.149 1.00 93.81 85 TYR A CA 1
ATOM 665 C C . TYR A 1 85 ? 10.105 -13.486 5.308 1.00 93.81 85 TYR A C 1
ATOM 667 O O . TYR A 1 85 ? 9.040 -13.150 5.816 1.00 93.81 85 TYR A O 1
ATOM 675 N N . ARG A 1 86 ? 11.270 -12.946 5.701 1.00 95.38 86 ARG A N 1
ATOM 676 C CA . ARG A 1 86 ? 11.359 -11.936 6.772 1.00 95.38 86 ARG A CA 1
ATOM 677 C C . ARG A 1 86 ? 10.544 -10.674 6.473 1.00 95.38 86 ARG A C 1
ATOM 679 O O . ARG A 1 86 ? 9.916 -10.144 7.383 1.00 95.38 86 ARG A O 1
ATOM 686 N N . LYS A 1 87 ? 10.524 -10.224 5.216 1.00 94.69 87 LYS A N 1
ATOM 687 C CA . LYS A 1 87 ? 9.767 -9.044 4.782 1.00 94.69 87 LYS A CA 1
ATOM 688 C C . LYS A 1 87 ? 8.272 -9.328 4.763 1.00 94.69 87 LYS A C 1
ATOM 690 O O . LYS A 1 87 ? 7.518 -8.577 5.366 1.00 94.69 87 LYS A O 1
ATOM 695 N N . LEU A 1 88 ? 7.863 -10.460 4.180 1.00 95.38 88 LEU A N 1
ATOM 696 C CA . LEU A 1 88 ? 6.462 -10.893 4.207 1.00 95.38 88 LEU A CA 1
ATOM 697 C C . LEU A 1 88 ? 5.949 -11.042 5.649 1.00 95.38 88 LEU A C 1
ATOM 699 O O . LEU A 1 88 ? 4.883 -10.526 5.975 1.00 95.38 88 LEU A O 1
ATOM 703 N N . LYS A 1 89 ? 6.726 -11.685 6.531 1.00 96.75 89 LYS A N 1
ATOM 704 C CA . LYS A 1 89 ? 6.391 -11.817 7.956 1.00 96.75 89 LYS A CA 1
ATOM 705 C C . LYS A 1 89 ? 6.187 -10.449 8.609 1.00 96.75 89 LYS A C 1
ATOM 707 O O . LYS A 1 89 ? 5.159 -10.255 9.250 1.00 96.75 89 LYS A O 1
ATOM 712 N N . ARG A 1 90 ? 7.104 -9.493 8.402 1.00 97.19 90 ARG A N 1
ATOM 713 C CA . ARG A 1 90 ? 6.951 -8.130 8.938 1.00 97.19 90 ARG A CA 1
ATOM 714 C C . ARG A 1 90 ? 5.709 -7.434 8.375 1.00 97.19 90 ARG A C 1
ATOM 716 O O . ARG A 1 90 ? 4.968 -6.827 9.139 1.00 97.19 90 ARG A O 1
ATOM 723 N N . SER A 1 91 ? 5.415 -7.577 7.081 1.00 97.00 91 SER A N 1
ATOM 724 C CA . SER A 1 91 ? 4.193 -7.010 6.497 1.00 97.00 91 SER A CA 1
ATOM 725 C C . SER A 1 91 ? 2.918 -7.574 7.132 1.00 97.00 91 S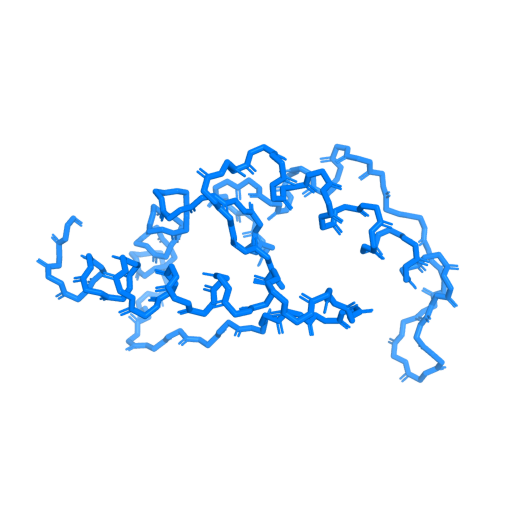ER A C 1
ATOM 727 O O . SER A 1 91 ? 1.967 -6.828 7.364 1.00 97.00 91 SER A O 1
ATOM 729 N N . VAL A 1 92 ? 2.888 -8.880 7.420 1.00 97.25 92 VAL A N 1
ATOM 730 C CA . VAL A 1 92 ? 1.760 -9.534 8.104 1.00 97.25 92 VAL A CA 1
ATOM 731 C C . VAL A 1 92 ? 1.626 -9.046 9.548 1.00 97.25 92 VAL A C 1
ATOM 733 O O . VAL A 1 92 ? 0.507 -8.800 9.993 1.00 97.25 92 VAL A O 1
ATOM 736 N N . GLU A 1 93 ? 2.736 -8.859 10.266 1.00 98.19 93 GLU A N 1
ATOM 737 C CA . GLU A 1 93 ? 2.734 -8.285 11.620 1.00 98.19 93 GLU A CA 1
ATOM 738 C C . GLU A 1 93 ? 2.171 -6.866 11.626 1.00 98.19 93 GLU A C 1
ATOM 740 O O . GLU A 1 93 ? 1.245 -6.595 12.384 1.00 98.19 93 GLU A O 1
ATOM 745 N N . ILE A 1 94 ? 2.652 -5.989 10.742 1.00 98.19 94 ILE A N 1
ATOM 746 C CA . ILE A 1 94 ? 2.132 -4.621 10.609 1.00 98.19 94 ILE A CA 1
ATOM 747 C C . ILE A 1 94 ? 0.627 -4.654 10.313 1.00 98.19 94 ILE A C 1
ATOM 749 O O . ILE A 1 94 ? -0.160 -3.953 10.953 1.00 98.19 94 ILE A O 1
ATOM 753 N N . LEU A 1 95 ? 0.196 -5.509 9.379 1.00 97.12 95 LEU A N 1
ATOM 754 C CA . LEU A 1 95 ? -1.218 -5.641 9.039 1.00 97.12 95 LEU A CA 1
ATOM 755 C C . LEU A 1 95 ? -2.063 -6.089 10.243 1.00 97.12 95 LEU A C 1
ATOM 757 O O . LEU A 1 95 ? -3.134 -5.533 10.483 1.00 97.12 95 LEU A O 1
ATOM 761 N N . GLY A 1 96 ? -1.603 -7.096 10.986 1.00 97.00 96 GLY A N 1
ATOM 762 C CA . GLY A 1 96 ? -2.354 -7.707 12.083 1.00 97.00 96 GLY A CA 1
ATOM 763 C C . GLY A 1 96 ? -2.307 -6.932 13.400 1.00 97.00 96 GLY A C 1
ATOM 764 O O . GLY A 1 96 ? -3.298 -6.925 14.128 1.00 97.00 96 GLY A O 1
ATOM 765 N N . MET A 1 97 ? -1.180 -6.292 13.708 1.00 98.00 97 MET A N 1
ATOM 766 C CA . MET A 1 97 ? -0.910 -5.673 15.011 1.00 98.00 97 MET A CA 1
ATOM 767 C C . MET A 1 97 ? -1.091 -4.155 15.001 1.00 98.00 97 MET A C 1
ATOM 769 O O . MET A 1 97 ? -1.419 -3.590 16.039 1.00 98.00 97 MET A O 1
ATOM 773 N N . GLU A 1 98 ? -0.918 -3.497 13.854 1.00 97.75 98 GLU A N 1
ATOM 774 C CA . GLU A 1 98 ? -0.972 -2.033 13.761 1.00 97.75 98 GLU A CA 1
ATOM 775 C C . GLU A 1 98 ? -2.185 -1.583 12.936 1.00 97.75 98 GLU A C 1
ATOM 777 O O . GLU A 1 98 ? -3.048 -0.853 13.425 1.00 97.75 98 GLU A O 1
ATOM 782 N N . VAL A 1 99 ? -2.310 -2.079 11.702 1.00 97.31 99 VAL A N 1
ATOM 783 C CA . VAL A 1 99 ? -3.342 -1.627 10.755 1.00 97.31 99 VAL A CA 1
ATOM 784 C C . VAL A 1 99 ? -4.736 -2.108 11.154 1.00 97.31 99 VAL A C 1
ATOM 786 O O . VAL A 1 99 ? -5.662 -1.305 11.272 1.00 97.31 99 VAL A O 1
ATOM 789 N N . ALA A 1 100 ? -4.917 -3.416 11.353 1.00 96.38 100 ALA A N 1
ATOM 790 C CA . ALA A 1 100 ? -6.230 -3.989 11.639 1.00 96.38 100 ALA A CA 1
ATOM 791 C C . ALA A 1 100 ? -6.868 -3.435 12.930 1.00 96.38 100 ALA A C 1
ATOM 793 O O . ALA A 1 100 ? -8.054 -3.091 12.879 1.00 96.38 100 ALA A O 1
ATOM 794 N N . PRO A 1 101 ? -6.148 -3.301 14.064 1.00 96.19 101 PRO A N 1
ATOM 795 C CA . PRO A 1 101 ? -6.705 -2.678 15.262 1.00 96.19 101 PRO A CA 1
ATOM 796 C C . PRO A 1 101 ? -7.070 -1.205 15.048 1.00 96.19 101 PRO A C 1
ATOM 798 O O . PRO A 1 101 ? -8.170 -0.803 15.423 1.00 96.19 101 PRO A O 1
ATOM 801 N N . ALA A 1 102 ? -6.211 -0.419 14.387 1.00 96.25 102 ALA A N 1
ATOM 802 C CA . ALA A 1 102 ? -6.473 1.000 14.133 1.00 96.25 102 ALA A CA 1
ATOM 803 C C . ALA A 1 102 ? -7.727 1.222 13.270 1.00 96.25 102 ALA A C 1
ATOM 805 O O . ALA A 1 102 ? -8.578 2.041 13.607 1.00 96.25 102 ALA A O 1
ATOM 806 N N . VAL A 1 103 ? -7.892 0.439 12.197 1.00 94.62 103 VAL A N 1
ATOM 807 C CA . VAL A 1 103 ? -9.068 0.531 11.316 1.00 94.62 103 VAL A CA 1
ATOM 808 C C . VAL A 1 103 ? -10.354 0.105 12.035 1.00 94.62 103 VAL A C 1
ATOM 810 O O . VAL A 1 103 ? -11.408 0.695 11.807 1.00 94.62 103 VAL A O 1
ATOM 813 N N . ARG A 1 104 ? -10.299 -0.917 12.900 1.00 92.12 104 ARG A N 1
ATOM 814 C CA . ARG A 1 104 ? -11.478 -1.414 13.637 1.00 92.12 104 ARG A CA 1
ATOM 815 C C . ARG A 1 104 ? -11.929 -0.476 14.748 1.00 92.12 104 ARG A C 1
ATOM 817 O O . ARG A 1 104 ? -13.127 -0.360 14.974 1.00 92.12 104 ARG A O 1
ATOM 824 N N . ASN A 1 105 ? -10.988 0.191 15.409 1.00 88.25 105 ASN A N 1
ATOM 825 C CA . ASN A 1 105 ? -11.280 1.120 16.499 1.00 88.25 105 ASN A CA 1
ATOM 826 C C . ASN A 1 105 ? -11.740 2.502 16.005 1.00 88.25 105 ASN A C 1
ATOM 828 O O . ASN A 1 105 ? -11.989 3.380 16.825 1.00 88.25 105 ASN A O 1
ATOM 832 N N . GLY A 1 106 ? -11.879 2.688 14.687 1.00 68.25 106 GLY A N 1
ATOM 833 C CA . GLY A 1 106 ? -12.397 3.921 14.101 1.00 68.25 106 GLY A CA 1
ATOM 834 C C . GLY A 1 106 ? -11.470 5.118 14.282 1.00 68.25 106 GLY A C 1
ATOM 835 O O . GLY A 1 106 ? -11.973 6.209 14.542 1.00 68.25 106 GLY A O 1
ATOM 836 N N . ALA A 1 107 ? -10.151 4.900 14.181 1.00 53.25 107 ALA A N 1
ATOM 837 C CA . ALA A 1 107 ? -9.175 5.990 14.109 1.00 53.25 107 ALA A CA 1
ATOM 838 C C . ALA A 1 107 ? -9.543 7.024 13.030 1.00 53.25 107 ALA A C 1
ATOM 840 O O . ALA A 1 107 ? -10.049 6.612 11.958 1.00 53.25 107 ALA A O 1
#

Radius of gyration: 14.06 Å; chains: 1; bounding box: 31×24×38 Å